Protein AF-A0A919Z9A1-F1 (afdb_monomer)

Foldseek 3Di:
DPPPPPVPQQADPVPRHHWDWDDDPQWIWTADPVRQKIWIQGVVVRDIDIDHPPPDPDD

Nearest PDB structures (foldseek):
  7xn7-assembly1_M  TM=4.891E-01  e=3.311E-01  Komagataella phaffii
  8pju-assembly1_A  TM=6.392E-01  e=2.306E+00  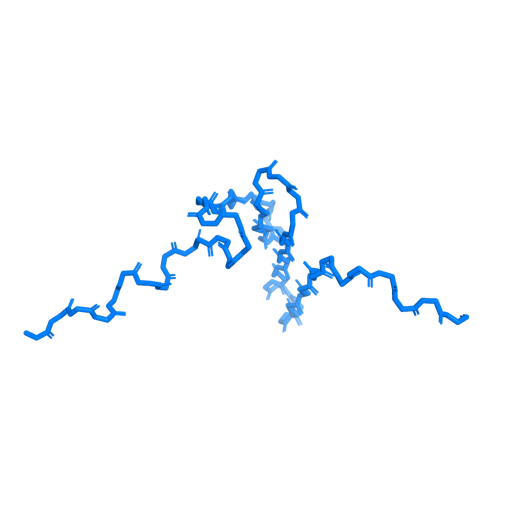synthetic construct
  7plb-assembly1_A  TM=5.014E-01  e=1.022E+00  Caulobacter vibrioides CB15
  4dg6-assembly1_A  TM=6.014E-01  e=6.281E+00  Homo sapiens
  8xpg-assembly1_B  TM=3.734E-01  e=1.088E+00  Homo sapiens

Structure (mmCIF, N/CA/C/O backbone):
data_AF-A0A919Z9A1-F1
#
_entry.id   AF-A0A919Z9A1-F1
#
loop_
_atom_site.group_PDB
_atom_site.id
_atom_site.type_symbol
_atom_site.label_atom_id
_atom_site.label_alt_id
_atom_site.label_comp_id
_atom_site.label_asym_id
_atom_site.label_entity_id
_atom_site.label_seq_id
_atom_site.pdbx_PDB_ins_code
_atom_site.Cartn_x
_atom_site.Cartn_y
_atom_site.Cartn_z
_atom_site.occupancy
_atom_site.B_iso_or_equiv
_atom_site.auth_seq_id
_atom_site.auth_comp_id
_atom_site.auth_asym_id
_atom_site.auth_atom_id
_atom_site.pdbx_PDB_model_num
ATOM 1 N N . MET A 1 1 ? -28.634 1.677 -8.335 1.00 39.75 1 MET A N 1
ATOM 2 C CA . MET A 1 1 ? -28.049 0.617 -7.486 1.00 39.75 1 MET A CA 1
ATOM 3 C C . MET A 1 1 ? -26.533 0.795 -7.463 1.00 39.75 1 MET A C 1
ATOM 5 O O . MET A 1 1 ? -25.861 0.204 -8.291 1.00 39.75 1 MET A O 1
ATOM 9 N N . SER A 1 2 ? -25.991 1.648 -6.585 1.00 48.78 2 SER A N 1
ATOM 10 C CA . SER A 1 2 ? -24.540 1.939 -6.583 1.00 48.78 2 SER A CA 1
ATOM 11 C C . SER A 1 2 ? -23.977 2.169 -5.174 1.00 48.78 2 SER A C 1
ATOM 13 O O . SER A 1 2 ? -23.129 3.028 -4.976 1.00 48.78 2 SER A O 1
ATOM 15 N N . LEU A 1 3 ? -24.456 1.410 -4.183 1.00 53.47 3 LEU A N 1
ATOM 16 C CA . LEU A 1 3 ? -24.035 1.531 -2.776 1.00 53.47 3 LEU A CA 1
ATOM 17 C C . LEU A 1 3 ? -22.735 0.774 -2.437 1.00 53.47 3 LEU A C 1
ATOM 19 O O . LEU A 1 3 ? -22.241 0.895 -1.325 1.00 53.47 3 LEU A O 1
ATOM 23 N N . LEU A 1 4 ? -22.153 0.015 -3.373 1.00 53.31 4 LEU A N 1
ATOM 24 C CA . LEU A 1 4 ? -21.012 -0.866 -3.072 1.00 53.31 4 LEU A CA 1
ATOM 25 C C . LEU A 1 4 ? -19.638 -0.339 -3.506 1.00 53.31 4 LEU A C 1
ATOM 27 O O . LEU A 1 4 ? -18.616 -0.909 -3.141 1.00 53.31 4 LEU A O 1
ATOM 31 N N . LYS A 1 5 ? -19.576 0.756 -4.266 1.00 46.28 5 LYS A N 1
ATOM 32 C CA . LYS A 1 5 ? -18.333 1.210 -4.916 1.00 46.28 5 LYS A CA 1
ATOM 33 C C . LYS A 1 5 ? -17.591 2.300 -4.126 1.00 46.28 5 LYS A C 1
ATOM 35 O O . LYS A 1 5 ? -16.805 3.041 -4.703 1.00 46.28 5 LYS A O 1
ATOM 40 N N . TRP A 1 6 ? -17.874 2.421 -2.825 1.00 45.19 6 TRP A N 1
ATOM 41 C CA . TRP A 1 6 ? -17.282 3.444 -1.946 1.00 45.19 6 TRP A CA 1
ATOM 42 C C . TRP A 1 6 ? -16.568 2.882 -0.709 1.00 45.19 6 TRP A C 1
ATOM 44 O O . TRP A 1 6 ? -15.769 3.585 -0.102 1.00 45.19 6 TRP A O 1
ATOM 54 N N . MET A 1 7 ? -16.774 1.601 -0.374 1.00 50.69 7 MET A N 1
ATOM 55 C CA . MET A 1 7 ? -16.007 0.927 0.688 1.00 50.69 7 MET A CA 1
ATOM 56 C C . MET A 1 7 ? -14.640 0.399 0.214 1.00 50.69 7 MET A C 1
ATOM 58 O O . MET A 1 7 ? -13.817 0.030 1.036 1.00 50.69 7 MET A O 1
ATOM 62 N N . PHE A 1 8 ? -14.368 0.422 -1.096 1.00 50.97 8 PHE A N 1
ATOM 63 C CA . PHE A 1 8 ? -13.075 0.038 -1.687 1.00 50.97 8 PHE A CA 1
ATOM 64 C C . PHE A 1 8 ? -12.092 1.207 -1.854 1.00 50.97 8 PHE A C 1
ATOM 66 O O . PHE A 1 8 ? -10.999 1.029 -2.386 1.00 50.97 8 PHE A O 1
ATOM 73 N N . ALA A 1 9 ? -12.468 2.417 -1.437 1.00 54.41 9 ALA A N 1
ATOM 74 C CA . ALA A 1 9 ? -11.598 3.580 -1.531 1.00 54.41 9 ALA A CA 1
ATOM 75 C C . ALA A 1 9 ? -10.713 3.658 -0.285 1.00 54.41 9 ALA A C 1
ATOM 77 O O . ALA A 1 9 ? -11.012 4.414 0.633 1.00 54.41 9 ALA A O 1
ATOM 78 N N . SER A 1 10 ? -9.661 2.837 -0.268 1.00 66.00 10 SER A N 1
ATOM 79 C CA . SER A 1 10 ? -8.425 3.077 0.484 1.00 66.00 10 SER A CA 1
ATOM 80 C C . SER A 1 10 ? -8.632 3.560 1.924 1.00 66.00 10 SER A C 1
ATOM 82 O O . SER A 1 10 ? -7.993 4.520 2.328 1.00 66.00 10 SER A O 1
ATOM 84 N N . LYS A 1 11 ? -9.557 2.980 2.689 1.00 72.81 11 LYS A N 1
ATOM 85 C CA . LYS A 1 11 ? -9.719 3.301 4.112 1.00 72.81 11 LYS A CA 1
ATOM 86 C C . LYS A 1 11 ? -9.155 2.162 4.924 1.00 72.81 11 LYS A C 1
ATOM 88 O O . LYS A 1 11 ? -9.386 0.999 4.602 1.00 72.81 11 LYS A O 1
ATOM 93 N N . CYS A 1 12 ? -8.408 2.499 5.960 1.00 77.25 12 CYS A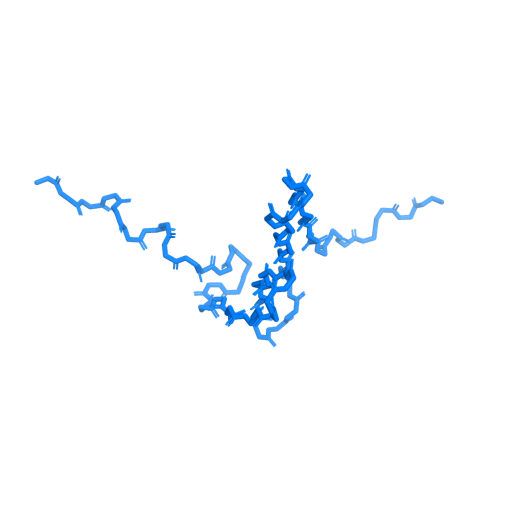 N 1
ATOM 94 C CA . CYS A 1 12 ? -7.873 1.492 6.847 1.00 77.25 12 CYS A CA 1
ATOM 95 C C . CYS A 1 12 ? -9.027 0.790 7.579 1.00 77.25 12 CYS A C 1
ATOM 97 O O . CYS A 1 12 ? -9.885 1.470 8.150 1.00 77.25 12 CYS A O 1
ATOM 99 N N . PRO A 1 13 ? -9.041 -0.549 7.617 1.00 71.25 13 PRO A N 1
ATOM 100 C CA . PRO A 1 13 ? -10.083 -1.306 8.305 1.00 71.25 13 PRO A CA 1
ATOM 101 C C . PRO A 1 13 ? -10.032 -1.159 9.835 1.00 71.25 13 PRO A C 1
ATOM 103 O O . PRO A 1 13 ? -11.027 -1.445 10.493 1.00 71.25 13 PRO A O 1
ATOM 106 N N . LYS A 1 14 ? -8.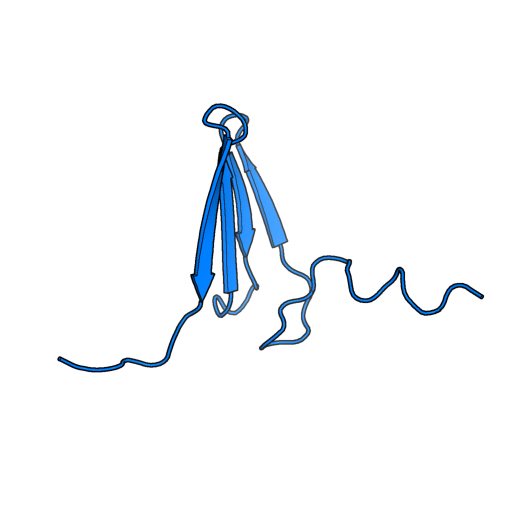901 -0.710 10.401 1.00 74.62 14 LYS A N 1
ATOM 107 C CA . LYS A 1 14 ? -8.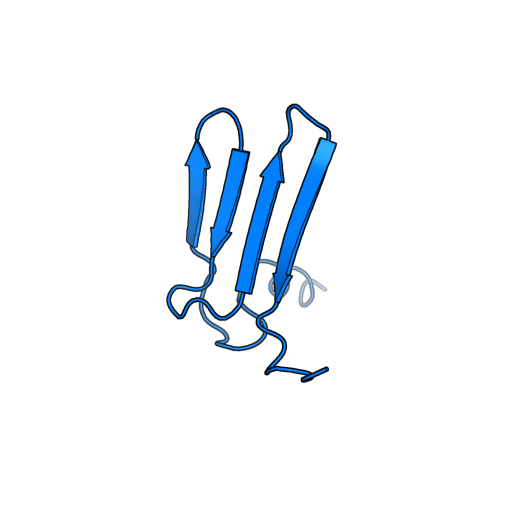707 -0.526 11.851 1.00 74.62 14 LYS A CA 1
ATOM 108 C C . LYS A 1 14 ? -9.069 0.898 12.289 1.00 74.62 14 LYS A C 1
ATOM 110 O O . LYS A 1 14 ? -9.871 1.074 1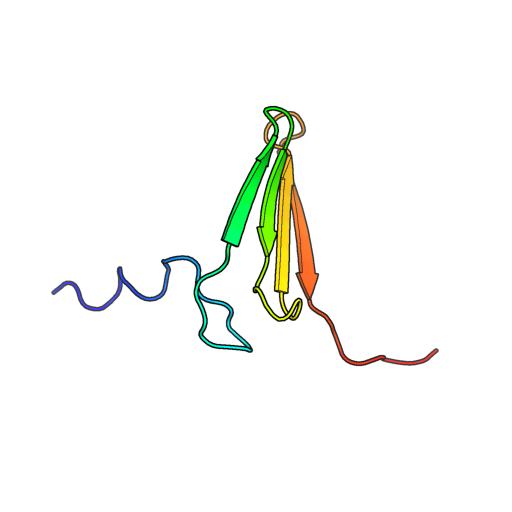3.198 1.00 74.62 14 LYS A O 1
ATOM 115 N N . CYS A 1 15 ? -8.492 1.905 11.621 1.00 78.06 15 CYS A N 1
ATOM 116 C CA . CYS A 1 15 ? -8.634 3.323 11.982 1.00 78.06 15 CYS A CA 1
ATOM 117 C C . CYS A 1 15 ? -9.841 4.004 11.288 1.00 78.06 15 CYS A C 1
ATOM 119 O O . CYS A 1 15 ? -10.333 5.028 11.751 1.00 78.06 15 CYS A O 1
ATOM 121 N N . GLY A 1 16 ? -10.352 3.456 10.177 1.00 74.38 16 GLY A N 1
ATOM 122 C CA . GLY A 1 16 ? -11.411 4.080 9.364 1.00 74.38 16 GLY A CA 1
ATOM 123 C C . GLY A 1 16 ? -10.950 5.303 8.556 1.00 74.38 16 GLY A C 1
ATOM 124 O O . GLY A 1 16 ? -11.713 5.840 7.746 1.00 74.38 16 GLY A O 1
ATOM 125 N N . GLU A 1 17 ? -9.701 5.729 8.744 1.00 81.19 17 GLU A N 1
ATOM 126 C CA . GLU A 1 17 ? -9.081 6.852 8.049 1.00 81.19 17 GLU A CA 1
ATOM 127 C C . GLU A 1 17 ? -8.601 6.496 6.640 1.00 81.19 17 GLU A C 1
ATOM 129 O O . GLU A 1 17 ? -8.336 5.325 6.341 1.00 81.19 17 GLU A O 1
ATOM 134 N N . PRO A 1 18 ? -8.486 7.502 5.751 1.00 81.38 18 PRO A N 1
ATOM 135 C CA . PRO A 1 18 ? -7.935 7.303 4.421 1.00 81.38 18 PRO A CA 1
ATOM 136 C C . PRO A 1 18 ? -6.457 6.896 4.502 1.00 81.38 18 PRO A C 1
ATOM 138 O O . PRO A 1 18 ? -5.644 7.550 5.150 1.00 81.38 18 PRO A O 1
ATOM 141 N N . LEU A 1 19 ? -6.118 5.817 3.807 1.00 83.50 19 LEU A N 1
ATOM 142 C CA . LEU A 1 19 ? -4.758 5.363 3.572 1.00 83.50 19 LEU A CA 1
ATOM 143 C C . LEU A 1 19 ? -4.039 6.393 2.703 1.00 83.50 19 LEU A C 1
ATOM 145 O O . LEU A 1 19 ? -4.527 6.799 1.643 1.00 83.50 19 LEU A O 1
ATOM 149 N N . VAL A 1 20 ? -2.854 6.780 3.148 1.00 85.44 20 VAL A N 1
ATOM 150 C CA . VAL A 1 20 ? -1.945 7.653 2.421 1.00 85.44 20 VAL A CA 1
ATOM 151 C C . VAL A 1 20 ? -1.197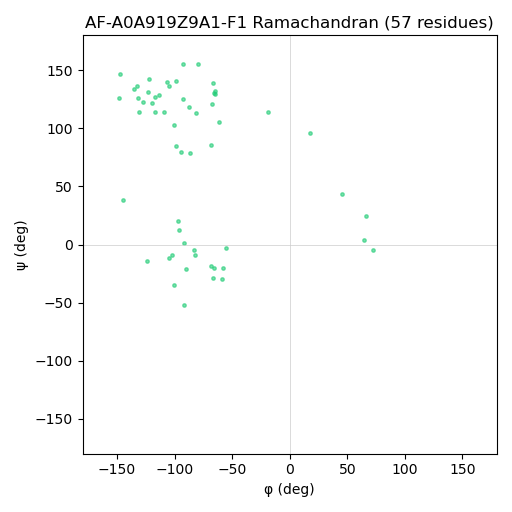 6.793 1.413 1.00 85.44 20 VAL A C 1
ATOM 153 O O . VAL A 1 20 ? -0.430 5.913 1.795 1.00 85.44 20 VAL A O 1
ATOM 156 N N . ALA A 1 21 ? -1.455 7.025 0.127 1.00 82.81 21 ALA A N 1
ATOM 157 C CA . ALA A 1 21 ? -0.725 6.384 -0.955 1.00 82.81 21 ALA A CA 1
ATOM 158 C C . ALA A 1 21 ? 0.523 7.211 -1.293 1.00 82.81 21 ALA A C 1
ATOM 160 O O . ALA A 1 21 ? 0.410 8.356 -1.729 1.00 82.81 21 ALA A O 1
ATOM 161 N N . SER A 1 22 ? 1.690 6.609 -1.121 1.00 84.25 22 SER A N 1
ATOM 162 C CA . SER A 1 22 ? 3.002 7.168 -1.428 1.00 84.25 22 SER A CA 1
ATOM 163 C C . SER A 1 22 ? 3.729 6.173 -2.313 1.00 84.25 22 SER A C 1
ATOM 165 O O . SER A 1 22 ? 3.874 5.020 -1.938 1.00 84.25 22 SER A O 1
ATOM 167 N N . GLY A 1 23 ? 4.163 6.573 -3.500 1.00 83.12 23 GLY A N 1
ATOM 168 C CA . GLY A 1 23 ? 4.879 5.671 -4.390 1.00 83.12 23 GLY A CA 1
ATOM 169 C C . GLY A 1 23 ? 6.084 6.347 -4.999 1.00 83.12 23 GLY A C 1
ATOM 170 O O . GLY A 1 23 ? 5.979 7.461 -5.510 1.00 83.12 23 GLY A O 1
ATOM 171 N N . ASP A 1 24 ? 7.200 5.640 -4.984 1.00 76.38 24 ASP A N 1
ATOM 172 C CA . ASP A 1 24 ? 8.350 5.939 -5.820 1.00 76.38 24 ASP A CA 1
ATOM 173 C C . ASP A 1 24 ? 8.215 5.105 -7.098 1.00 76.38 24 ASP A C 1
ATOM 175 O O . ASP A 1 24 ? 7.558 4.070 -7.093 1.00 76.38 24 ASP A O 1
ATOM 179 N N . GLY A 1 25 ? 8.806 5.509 -8.226 1.00 77.69 25 GLY A N 1
ATOM 180 C CA . GLY A 1 25 ? 8.603 4.841 -9.533 1.00 77.69 25 GLY A CA 1
ATOM 181 C C . GLY A 1 25 ? 8.900 3.325 -9.590 1.00 77.69 25 GLY A C 1
ATOM 182 O O . GLY A 1 25 ? 8.703 2.699 -10.628 1.00 77.69 25 GLY A O 1
ATOM 183 N N . VAL A 1 26 ? 9.369 2.739 -8.487 1.00 82.88 26 VAL A N 1
ATOM 184 C CA . VAL A 1 26 ? 9.645 1.319 -8.265 1.00 82.88 26 VAL A CA 1
ATOM 185 C C . VAL A 1 26 ? 8.535 0.612 -7.466 1.00 82.88 26 VAL A C 1
ATOM 187 O O . VAL A 1 26 ? 8.252 -0.557 -7.736 1.00 82.88 26 VAL A O 1
ATOM 190 N N . CYS A 1 27 ? 7.895 1.284 -6.504 1.00 85.75 27 CYS A N 1
ATOM 191 C CA . CYS A 1 27 ? 6.900 0.694 -5.607 1.00 85.75 27 CYS A CA 1
ATOM 192 C C . CYS A 1 27 ? 5.808 1.696 -5.209 1.00 85.75 27 CYS A C 1
ATOM 194 O O . CYS A 1 27 ? 6.043 2.889 -5.064 1.00 85.75 27 CYS A O 1
ATOM 196 N N . SER A 1 28 ? 4.585 1.208 -5.019 1.00 88.00 28 SER A N 1
ATOM 197 C CA . SER A 1 28 ? 3.467 1.990 -4.482 1.00 88.00 28 SER A CA 1
ATOM 198 C C . SER A 1 28 ? 3.130 1.512 -3.080 1.00 88.00 28 SER A C 1
ATOM 200 O O . SER A 1 28 ? 2.657 0.393 -2.911 1.00 88.00 28 SER A O 1
ATOM 202 N N . VAL A 1 29 ? 3.351 2.365 -2.090 1.00 88.56 29 VAL A N 1
ATOM 203 C CA . VAL A 1 29 ? 3.061 2.133 -0.675 1.00 88.56 29 VAL A CA 1
ATOM 204 C C . VAL A 1 29 ? 1.733 2.795 -0.310 1.00 88.56 29 VAL A C 1
ATOM 206 O O . VAL A 1 29 ? 1.421 3.889 -0.770 1.00 88.56 29 VAL A O 1
ATOM 209 N N . LYS A 1 30 ? 0.919 2.149 0.517 1.00 87.25 30 LYS A N 1
ATOM 210 C CA . LYS A 1 30 ? -0.310 2.693 1.095 1.00 87.25 30 LYS A CA 1
ATOM 211 C C . LYS A 1 30 ? -0.286 2.438 2.590 1.00 87.25 30 LYS A C 1
ATOM 213 O O . LYS A 1 30 ? -0.372 1.286 2.994 1.00 87.25 30 LYS A O 1
ATOM 218 N N . ALA A 1 31 ? -0.209 3.481 3.404 1.00 86.00 31 ALA A N 1
ATOM 219 C CA . ALA A 1 31 ? -0.140 3.351 4.860 1.00 86.00 31 ALA A CA 1
ATOM 220 C C . ALA A 1 31 ? -1.295 4.095 5.554 1.00 86.00 31 ALA A C 1
ATOM 222 O O . ALA A 1 31 ? -1.682 5.178 5.110 1.00 86.00 31 ALA A O 1
ATOM 223 N N . CYS A 1 32 ? -1.857 3.548 6.645 1.00 86.31 32 CYS A N 1
ATOM 224 C CA . CYS A 1 32 ? -2.702 4.339 7.561 1.00 86.31 32 CYS A CA 1
ATOM 225 C C . CYS A 1 32 ? -1.784 5.376 8.229 1.00 86.31 32 CYS A C 1
ATOM 227 O O . CYS A 1 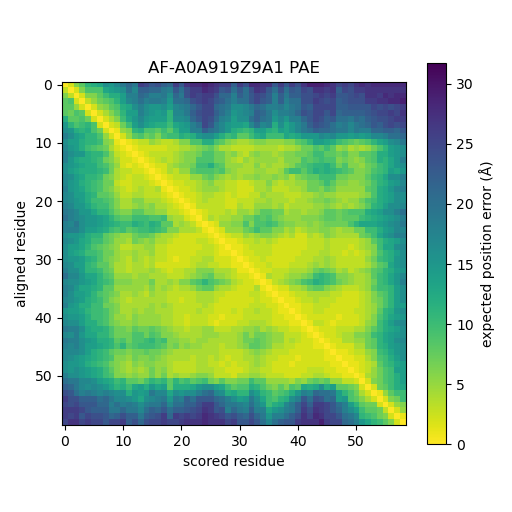32 ? -0.677 5.026 8.635 1.00 86.31 32 CYS A O 1
ATOM 229 N N . PRO A 1 33 ? -2.230 6.631 8.400 1.00 81.50 33 PRO A N 1
ATOM 230 C CA . PRO A 1 33 ? -1.463 7.646 9.127 1.00 81.50 33 PRO A CA 1
ATOM 231 C C . PRO A 1 33 ? -1.135 7.253 10.581 1.00 81.50 33 PRO A C 1
ATOM 233 O O . PRO A 1 33 ? -0.184 7.775 11.150 1.00 81.50 33 PRO A O 1
ATOM 236 N N . HIS A 1 34 ? -1.882 6.309 11.164 1.00 80.38 34 HIS A N 1
ATOM 237 C CA . HIS A 1 34 ? -1.642 5.738 12.501 1.00 80.38 34 HIS A CA 1
ATOM 238 C C . HIS A 1 34 ? -0.861 4.421 12.459 1.00 80.38 34 HIS A C 1
ATOM 240 O O . HIS A 1 34 ? -0.800 3.706 13.449 1.00 80.38 34 HIS A O 1
ATOM 246 N N . ASN A 1 35 ? -0.286 4.082 11.305 1.00 75.06 35 ASN A N 1
ATOM 247 C CA . ASN A 1 35 ? 0.592 2.933 11.091 1.00 75.06 35 ASN A CA 1
ATOM 248 C C . ASN A 1 35 ? -0.030 1.529 11.269 1.00 75.06 35 ASN A C 1
ATOM 250 O O . ASN A 1 35 ? 0.654 0.543 11.042 1.00 75.06 35 ASN A O 1
ATOM 254 N N . HIS A 1 36 ? -1.338 1.430 11.531 1.00 82.00 36 HIS A N 1
ATOM 255 C CA . HIS A 1 36 ? -2.056 0.158 11.735 1.00 82.00 36 HIS A CA 1
ATOM 256 C C . HIS A 1 36 ? -2.156 -0.780 10.524 1.00 82.00 36 HIS A C 1
ATOM 258 O O . HIS A 1 36 ? -2.506 -1.949 10.671 1.00 82.00 36 HIS A O 1
ATOM 264 N N . TYR A 1 37 ? -1.981 -0.246 9.318 1.00 82.62 37 TYR A N 1
ATOM 265 C CA . TYR A 1 37 ? -2.074 -0.995 8.068 1.00 82.62 37 TYR A CA 1
ATOM 266 C C . TYR A 1 37 ? -1.124 -0.367 7.068 1.00 82.62 37 TYR A C 1
ATOM 268 O O . TYR A 1 37 ? -1.245 0.832 6.799 1.00 82.62 37 TYR A O 1
ATOM 276 N N . THR A 1 38 ? -0.235 -1.170 6.496 1.00 85.69 38 THR A N 1
ATOM 277 C CA . THR A 1 38 ? 0.649 -0.736 5.414 1.00 85.69 38 THR A CA 1
ATOM 278 C C . THR A 1 38 ? 0.635 -1.768 4.295 1.00 85.69 38 THR A C 1
ATOM 280 O O . THR A 1 38 ? 0.679 -2.963 4.545 1.00 85.69 38 THR A O 1
ATOM 283 N N . GLU A 1 39 ? 0.566 -1.327 3.048 1.00 86.56 39 GLU A N 1
ATOM 284 C CA . GLU A 1 39 ? 0.575 -2.182 1.862 1.00 86.56 39 GLU A CA 1
ATOM 285 C C . GLU A 1 39 ? 1.589 -1.641 0.861 1.00 86.56 39 GLU A C 1
ATOM 287 O O . GLU A 1 39 ? 1.498 -0.487 0.460 1.00 86.56 39 GLU A O 1
ATOM 292 N N . GLU A 1 40 ? 2.518 -2.471 0.408 1.00 89.94 40 GLU A N 1
ATOM 293 C CA . GLU A 1 40 ? 3.501 -2.134 -0.616 1.00 89.94 40 GLU A CA 1
ATOM 294 C C . GLU A 1 40 ? 3.245 -2.964 -1.872 1.00 89.94 40 GLU A C 1
ATOM 296 O O . GLU A 1 40 ? 3.127 -4.185 -1.827 1.00 89.94 40 GLU A O 1
ATOM 301 N N . THR A 1 41 ? 3.153 -2.309 -3.023 1.00 89.19 41 THR A N 1
ATOM 302 C CA . THR A 1 41 ? 2.947 -2.954 -4.321 1.00 89.19 41 THR A CA 1
ATOM 303 C C . THR A 1 41 ? 4.150 -2.686 -5.214 1.00 89.19 41 THR A C 1
ATOM 305 O O . THR A 1 41 ? 4.395 -1.552 -5.626 1.00 89.19 41 THR A O 1
ATOM 308 N N . TYR A 1 42 ? 4.885 -3.740 -5.549 1.00 89.44 42 TYR A N 1
ATOM 309 C CA . TYR A 1 42 ? 6.032 -3.708 -6.449 1.00 89.44 42 TYR A CA 1
ATOM 310 C C . TYR A 1 42 ? 5.589 -4.160 -7.834 1.00 89.44 42 TYR A C 1
ATOM 312 O O . TYR A 1 42 ? 5.719 -5.329 -8.201 1.00 89.44 42 TYR A O 1
ATOM 320 N N . SER A 1 43 ? 5.065 -3.225 -8.624 1.00 84.19 43 SER A N 1
ATOM 321 C CA . SER A 1 43 ? 4.561 -3.504 -9.976 1.00 84.19 43 SER A CA 1
ATOM 322 C C . SER A 1 43 ? 5.628 -4.092 -10.905 1.00 84.19 43 SER A C 1
ATOM 324 O O . SER A 1 43 ? 5.304 -4.880 -11.787 1.00 84.19 43 SER A O 1
ATOM 326 N N . SER A 1 44 ? 6.899 -3.743 -10.690 1.00 85.75 44 SER A N 1
ATOM 327 C CA . SER A 1 44 ? 8.048 -4.280 -11.430 1.00 85.75 44 SER A CA 1
ATOM 328 C C . SER A 1 44 ? 8.297 -5.768 -11.169 1.00 85.75 44 SER A C 1
ATOM 330 O O . SER A 1 44 ? 8.800 -6.465 -12.046 1.00 85.75 44 SER A O 1
ATOM 332 N N . LEU A 1 45 ? 7.932 -6.256 -9.983 1.00 87.75 45 LEU A N 1
ATOM 333 C CA . LEU A 1 45 ? 8.098 -7.650 -9.566 1.00 87.75 45 LEU A CA 1
ATOM 334 C C . LEU A 1 45 ? 6.773 -8.427 -9.582 1.00 87.75 45 LEU A C 1
ATOM 336 O O . LEU A 1 45 ? 6.780 -9.646 -9.452 1.00 87.75 45 LEU A O 1
ATOM 340 N N . GLY A 1 46 ? 5.638 -7.734 -9.723 1.00 87.06 46 GLY A N 1
ATOM 341 C CA . GLY A 1 46 ? 4.307 -8.324 -9.571 1.00 87.06 46 GLY A CA 1
ATOM 342 C C . GLY A 1 46 ? 4.016 -8.786 -8.140 1.00 87.06 46 GLY A C 1
ATOM 343 O O . GLY A 1 46 ? 3.213 -9.693 -7.944 1.00 87.06 46 GLY A O 1
ATOM 344 N N . VAL A 1 47 ? 4.686 -8.194 -7.147 1.00 88.94 47 VAL A N 1
ATOM 345 C CA . VAL A 1 47 ? 4.589 -8.585 -5.734 1.00 88.94 47 VAL A CA 1
ATOM 346 C C . VAL A 1 47 ? 3.781 -7.549 -4.961 1.00 88.94 47 VAL A C 1
ATOM 348 O O . VAL A 1 47 ? 3.943 -6.346 -5.170 1.00 88.94 47 VAL A O 1
ATOM 351 N N . GLN A 1 48 ? 2.937 -8.017 -4.045 1.00 88.38 48 GLN A N 1
ATOM 352 C CA . GLN A 1 48 ? 2.238 -7.186 -3.071 1.00 88.38 48 GLN A CA 1
ATOM 353 C C . GLN A 1 48 ? 2.560 -7.686 -1.663 1.00 88.38 48 GLN A C 1
ATOM 355 O O . GLN A 1 48 ? 2.478 -8.884 -1.395 1.00 88.38 48 GLN A O 1
ATOM 360 N N . ILE A 1 49 ? 2.934 -6.765 -0.783 1.00 88.12 49 ILE A N 1
ATOM 361 C CA . ILE A 1 49 ? 3.283 -7.017 0.612 1.00 88.12 49 ILE A CA 1
ATOM 362 C C . ILE A 1 49 ? 2.270 -6.266 1.468 1.00 88.12 49 ILE A C 1
ATOM 364 O O . ILE A 1 49 ? 2.064 -5.072 1.267 1.00 88.12 49 ILE A O 1
ATOM 368 N N . VAL A 1 50 ? 1.619 -6.959 2.398 1.00 86.31 50 VAL A N 1
ATOM 369 C CA . VAL A 1 50 ? 0.649 -6.364 3.324 1.00 86.31 50 VAL A CA 1
ATOM 370 C C . VAL A 1 50 ? 1.163 -6.576 4.740 1.00 86.31 50 VAL A C 1
ATOM 372 O O . VAL A 1 50 ? 1.385 -7.709 5.158 1.00 86.31 50 VAL A O 1
ATOM 375 N N . TYR A 1 51 ? 1.354 -5.477 5.456 1.00 82.06 51 TYR A N 1
ATOM 376 C CA . TYR A 1 51 ? 1.708 -5.432 6.864 1.00 82.06 51 TYR A CA 1
ATOM 377 C C . TYR A 1 51 ? 0.428 -5.143 7.652 1.00 82.06 51 TYR A C 1
ATOM 379 O O . TYR A 1 51 ? -0.059 -4.007 7.666 1.00 82.06 51 TYR A O 1
ATOM 387 N N . ASP A 1 52 ? -0.132 -6.176 8.279 1.00 73.00 52 ASP A N 1
ATOM 388 C CA . ASP A 1 52 ? -1.089 -6.005 9.373 1.00 73.00 52 ASP A CA 1
ATOM 389 C C . ASP A 1 52 ? -0.268 -6.034 10.661 1.00 73.00 52 ASP A C 1
ATOM 391 O O . ASP A 1 52 ? 0.505 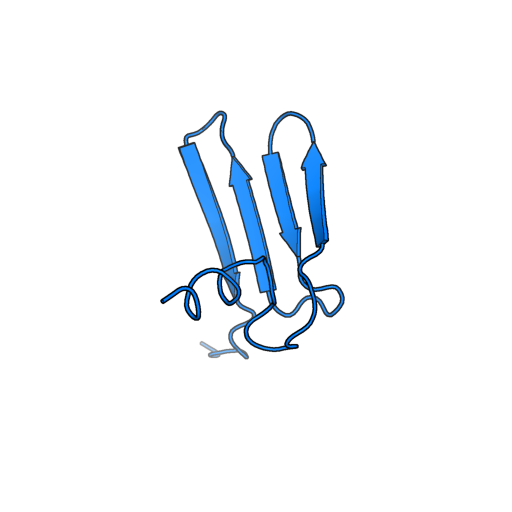-6.969 10.882 1.00 73.00 52 ASP A O 1
ATOM 395 N N . GLU A 1 53 ? -0.384 -5.004 11.497 1.00 68.31 53 GLU A N 1
ATOM 396 C CA . GLU A 1 53 ? 0.068 -5.123 12.880 1.00 68.31 53 GLU A CA 1
ATOM 397 C C . GLU A 1 53 ? -0.876 -6.109 13.578 1.00 68.31 53 GLU A C 1
ATOM 399 O O . GLU A 1 53 ? -1.901 -5.738 14.166 1.00 68.31 53 GLU A O 1
ATOM 404 N N . GLU A 1 54 ? -0.561 -7.396 13.456 1.00 60.38 54 GLU A N 1
ATOM 405 C CA . GLU A 1 54 ? -1.102 -8.413 14.338 1.00 60.38 54 GLU A CA 1
ATOM 406 C C . GLU A 1 54 ? -0.494 -8.138 15.720 1.00 60.38 54 GLU A C 1
ATOM 408 O O . GLU A 1 54 ? 0.735 -8.084 15.837 1.00 60.38 54 GLU A 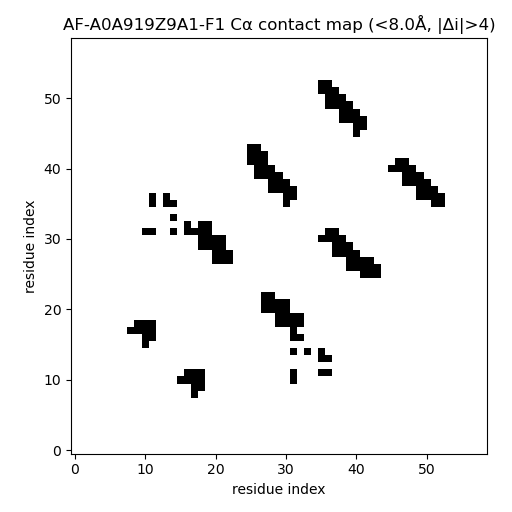O 1
ATOM 413 N N . PRO A 1 55 ? -1.303 -7.891 16.768 1.00 55.00 55 PRO A N 1
ATOM 414 C CA . PRO A 1 55 ? -0.765 -7.759 18.110 1.00 55.00 55 PRO A CA 1
ATOM 415 C C . PRO A 1 55 ? -0.101 -9.089 18.464 1.00 55.00 55 PRO A C 1
ATOM 417 O O . PRO A 1 55 ? -0.795 -10.079 18.670 1.00 55.00 55 PRO A O 1
ATOM 420 N N . ASP A 1 56 ? 1.231 -9.087 18.440 1.00 54.41 56 ASP A N 1
ATOM 421 C CA . ASP A 1 56 ? 2.153 -10.045 19.046 1.00 54.41 56 ASP A CA 1
ATOM 422 C C . ASP A 1 56 ? 1.510 -11.389 19.432 1.00 54.41 56 ASP A C 1
ATOM 424 O O . ASP A 1 56 ? 0.937 -11.550 20.510 1.00 54.41 56 ASP A O 1
ATOM 428 N N . SER A 1 57 ? 1.616 -12.383 18.553 1.00 46.91 57 SER A N 1
ATOM 429 C CA . SER A 1 57 ? 1.602 -13.771 19.012 1.00 46.91 57 SER A CA 1
ATOM 430 C C . SER A 1 57 ? 3.042 -14.223 19.199 1.00 46.91 57 SER A C 1
ATOM 432 O O . SER A 1 57 ? 3.616 -14.890 18.343 1.00 46.91 57 SER A O 1
ATOM 434 N N . LEU A 1 58 ? 3.609 -13.809 20.333 1.00 54.81 58 LEU A N 1
ATOM 435 C CA . LEU A 1 58 ? 4.679 -14.466 21.074 1.00 54.81 58 LEU A CA 1
ATOM 436 C C . LEU A 1 58 ? 4.854 -15.960 20.718 1.00 54.81 58 LEU A C 1
ATOM 438 O O . LEU A 1 58 ? 4.023 -16.801 21.089 1.00 54.81 58 LEU A O 1
ATOM 442 N N . ASN A 1 59 ? 5.993 -16.310 20.115 1.00 44.19 59 ASN A N 1
ATOM 443 C CA . ASN A 1 59 ? 6.693 -17.553 20.451 1.00 44.19 59 ASN A CA 1
ATOM 444 C C . ASN A 1 59 ? 8.206 -17.424 20.302 1.00 44.19 59 ASN A C 1
ATOM 446 O O . ASN A 1 59 ? 8.663 -17.127 19.177 1.00 44.19 59 ASN A O 1
#

Solvent-accessible surface area (backbone atoms only — not comparable to full-atom values): 3783 Å² total; per-residue (Å²): 143,77,87,74,82,64,82,75,65,53,47,31,92,85,79,67,42,66,38,50,75,51,64,57,105,65,36,42,33,34,30,26,90,82,65,61,34,36,36,40,35,27,73,85,77,75,44,75,48,75,47,68,71,69,82,76,84,85,127

Sequence (59 aa):
MSLLKWMFASKCPKCGEPLVASGDGVCSVKACPHNHYTEETYSSLGVQIVYDEEPDSLN

Radius of gyration: 13.59 Å; Cα contacts (8 Å, |Δi|>4): 87; chains: 1; bounding box: 38×25×32 Å

pLDDT: mean 74.16, std 14.94, range [39.75, 89.94]

Mean predicted aligned error: 9.67 Å

Secondary structure (DSSP, 8-state):
--SSSSTTSSB-TTT-SBPEEEEETTEEEEE-TTSSEEEEEETTTTEEEEEE-------